Protein AF-A0AB39BSN3-F1 (afdb_monomer)

Sequence (60 aa):
MITFLSAGIVVTLLSISLFGYGWIIGQEFLFGPFIASLIGINFLFITYIQYKQMKEDGSL

pLDDT: mean 90.65, std 9.2, range [53.44, 97.62]

Solvent-accessible surface area (backbone atoms only — not comparable to full-atom values): 3216 Å² total; per-residue (Å²): 110,69,70,58,50,53,49,42,51,53,53,20,53,52,18,44,51,51,24,49,45,25,47,73,76,65,72,35,87,44,62,64,31,45,53,46,26,56,54,28,53,50,52,52,51,52,52,50,52,52,54,50,48,42,58,73,71,63,78,110

Structure (mmCIF, N/CA/C/O backbone):
data_AF-A0AB39BSN3-F1
#
_entry.id   AF-A0AB39BSN3-F1
#
loop_
_atom_site.group_PDB
_atom_site.id
_atom_site.type_symbol
_atom_site.label_atom_id
_atom_site.label_alt_id
_atom_site.label_comp_id
_atom_site.label_asym_id
_atom_site.label_entity_id
_atom_site.label_seq_id
_atom_site.pdbx_PDB_ins_code
_atom_site.Cartn_x
_atom_site.Cartn_y
_atom_site.Cartn_z
_atom_site.occupancy
_atom_site.B_iso_or_equiv
_atom_site.auth_seq_id
_atom_site.auth_comp_id
_atom_site.auth_asym_id
_atom_site.auth_atom_id
_atom_site.pdbx_PDB_model_num
ATOM 1 N N . MET A 1 1 ? 4.965 -7.646 -14.226 1.00 71.38 1 MET A N 1
ATOM 2 C CA . MET A 1 1 ? 5.042 -6.376 -13.465 1.00 71.38 1 MET A CA 1
ATOM 3 C C . MET A 1 1 ? 3.711 -5.637 -13.397 1.00 71.38 1 MET A C 1
ATOM 5 O O . MET A 1 1 ? 3.306 -5.301 -12.295 1.00 71.38 1 MET A O 1
ATOM 9 N N . ILE A 1 2 ? 3.001 -5.438 -14.515 1.00 76.19 2 ILE A N 1
ATOM 10 C CA . ILE A 1 2 ? 1.732 -4.678 -14.546 1.00 76.19 2 ILE A CA 1
ATOM 11 C C . ILE A 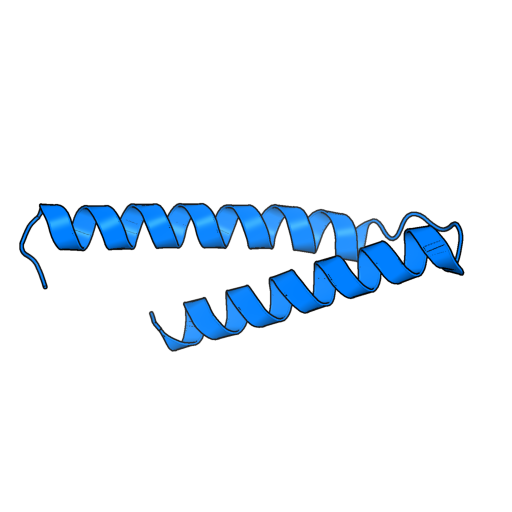1 2 ? 0.685 -5.211 -13.552 1.00 76.19 2 ILE A C 1
ATOM 13 O O . ILE A 1 2 ? 0.118 -4.427 -12.801 1.00 76.19 2 ILE A O 1
ATOM 17 N N . THR A 1 3 ? 0.498 -6.532 -13.461 1.00 81.88 3 THR A N 1
ATOM 18 C CA . THR A 1 3 ? -0.445 -7.153 -12.508 1.00 81.88 3 THR A CA 1
ATOM 19 C C . THR A 1 3 ? -0.082 -6.900 -11.040 1.00 81.88 3 THR A C 1
ATOM 21 O O . THR A 1 3 ? -0.961 -6.728 -10.199 1.00 81.88 3 THR A O 1
ATOM 24 N N . PHE A 1 4 ? 1.214 -6.848 -10.717 1.00 83.06 4 PHE A N 1
ATOM 25 C CA . PHE A 1 4 ? 1.683 -6.540 -9.361 1.00 83.06 4 PHE A CA 1
ATOM 26 C C . PHE A 1 4 ? 1.507 -5.058 -9.034 1.00 83.06 4 PHE A C 1
ATOM 28 O O . PHE A 1 4 ? 1.121 -4.719 -7.920 1.00 83.06 4 PHE A O 1
ATOM 35 N N . LEU A 1 5 ? 1.728 -4.180 -10.015 1.00 87.44 5 LEU A N 1
ATOM 36 C CA . LEU A 1 5 ? 1.479 -2.751 -9.871 1.00 87.44 5 LEU A CA 1
ATOM 37 C C . LEU A 1 5 ? -0.010 -2.470 -9.646 1.00 87.44 5 LEU A C 1
ATOM 39 O O . LEU A 1 5 ? -0.356 -1.752 -8.714 1.00 87.44 5 LEU A O 1
ATOM 43 N N . SER A 1 6 ? -0.899 -3.075 -10.441 1.00 91.00 6 SER A N 1
ATOM 44 C CA . SER A 1 6 ? -2.343 -2.891 -10.275 1.00 91.00 6 SER A CA 1
ATOM 45 C C . SER A 1 6 ? -2.832 -3.424 -8.928 1.00 91.00 6 SER A C 1
ATOM 47 O O . SER A 1 6 ? -3.590 -2.739 -8.246 1.00 91.00 6 SER A O 1
ATOM 49 N N . ALA A 1 7 ? -2.356 -4.599 -8.499 1.00 90.75 7 ALA A N 1
ATOM 50 C CA . ALA A 1 7 ? -2.657 -5.132 -7.171 1.00 90.75 7 ALA A CA 1
ATOM 51 C C . ALA A 1 7 ? -2.147 -4.204 -6.054 1.00 90.75 7 ALA A C 1
ATOM 53 O O . ALA A 1 7 ? -2.889 -3.903 -5.122 1.00 90.75 7 ALA A O 1
ATOM 54 N N . GLY A 1 8 ? -0.920 -3.689 -6.179 1.00 91.81 8 GLY A N 1
ATOM 55 C CA . GLY A 1 8 ? -0.337 -2.739 -5.233 1.00 91.81 8 GLY A CA 1
ATOM 56 C C . GLY A 1 8 ? -1.146 -1.447 -5.116 1.00 91.81 8 GLY A C 1
ATOM 57 O O . GLY A 1 8 ? -1.421 -1.003 -4.003 1.00 91.81 8 GLY A O 1
ATOM 58 N N . ILE A 1 9 ? -1.604 -0.877 -6.236 1.00 95.25 9 ILE A N 1
ATOM 59 C CA . ILE A 1 9 ? -2.473 0.312 -6.244 1.00 95.25 9 ILE A CA 1
ATOM 60 C C . ILE A 1 9 ? -3.786 0.023 -5.510 1.00 95.25 9 ILE A C 1
ATOM 62 O O . ILE A 1 9 ? -4.168 0.783 -4.622 1.00 95.25 9 ILE A O 1
ATOM 66 N N . VAL A 1 10 ? -4.457 -1.083 -5.844 1.00 96.44 10 VAL A N 1
ATOM 67 C CA . VAL A 1 10 ? -5.745 -1.453 -5.235 1.00 96.44 10 VAL A CA 1
ATOM 68 C C . VAL A 1 10 ? -5.603 -1.641 -3.725 1.00 96.44 10 VAL A C 1
ATOM 70 O O . VAL A 1 10 ? -6.371 -1.057 -2.963 1.00 96.44 10 VAL A O 1
ATOM 73 N N . VAL A 1 11 ? -4.595 -2.393 -3.278 1.00 95.75 11 VAL A N 1
ATOM 74 C CA . VAL A 1 11 ? -4.343 -2.629 -1.848 1.00 95.75 11 VAL A CA 1
ATOM 75 C C . VAL A 1 11 ? -4.005 -1.328 -1.120 1.00 95.75 11 VAL A C 1
ATOM 77 O O . VAL A 1 11 ? -4.503 -1.098 -0.018 1.00 95.75 11 VAL A O 1
ATOM 80 N N . THR A 1 12 ? -3.208 -0.452 -1.737 1.00 97.00 12 THR A N 1
ATOM 81 C CA . THR A 1 12 ? -2.847 0.849 -1.155 1.00 97.00 12 THR A CA 1
ATOM 82 C C . THR A 1 12 ? -4.082 1.727 -0.969 1.00 97.00 12 THR A C 1
ATOM 84 O O . THR A 1 12 ? -4.300 2.246 0.123 1.00 97.00 12 THR A O 1
ATOM 87 N N . LEU A 1 13 ? -4.927 1.849 -1.998 1.00 97.56 13 LEU A N 1
ATOM 88 C CA . LEU A 1 13 ? -6.154 2.646 -1.933 1.00 97.56 13 LEU A CA 1
ATOM 89 C C . LEU A 1 13 ? -7.130 2.100 -0.888 1.00 97.56 13 LEU A C 1
ATOM 91 O O . LEU A 1 13 ? -7.618 2.865 -0.062 1.00 97.56 13 LEU A O 1
ATOM 95 N N . LEU A 1 14 ? -7.357 0.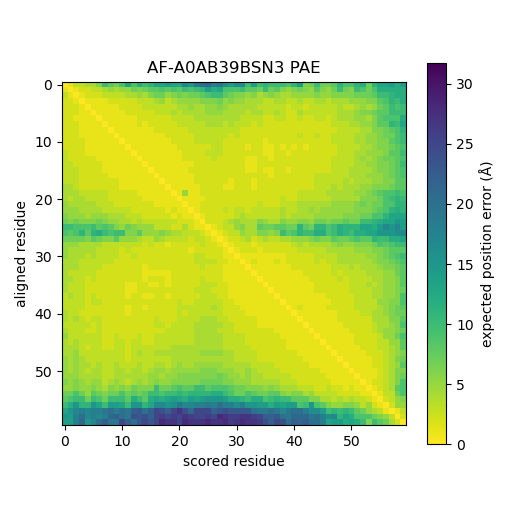783 -0.864 1.00 97.62 14 LEU A N 1
ATOM 96 C CA . LEU A 1 14 ? -8.219 0.147 0.135 1.00 97.62 14 LEU A CA 1
ATOM 97 C C . LEU A 1 14 ? -7.706 0.373 1.559 1.00 97.62 14 LEU A C 1
ATOM 99 O O . LEU A 1 14 ? -8.496 0.671 2.452 1.00 97.62 14 LEU A O 1
ATOM 103 N N . SER A 1 15 ? -6.391 0.280 1.767 1.00 97.25 15 SER A N 1
ATOM 104 C CA . SER A 1 15 ? -5.771 0.510 3.076 1.00 97.25 15 SER A CA 1
ATOM 105 C C . SER A 1 15 ? -5.924 1.962 3.529 1.00 97.25 15 SER A C 1
ATOM 107 O O . SER A 1 15 ? -6.275 2.203 4.681 1.00 97.25 15 SER A O 1
ATOM 109 N N . ILE A 1 16 ? -5.737 2.929 2.623 1.00 97.31 16 ILE A N 1
ATOM 110 C CA . ILE A 1 16 ? -5.965 4.356 2.898 1.00 97.31 16 ILE A CA 1
ATOM 111 C C . ILE A 1 16 ? -7.436 4.608 3.245 1.00 97.31 16 ILE A C 1
ATOM 113 O O . ILE A 1 16 ? -7.721 5.296 4.224 1.00 97.31 16 ILE A O 1
ATOM 117 N N . SER A 1 17 ? -8.375 4.037 2.486 1.00 97.19 17 SER A N 1
ATOM 118 C CA . SER A 1 17 ? -9.810 4.183 2.752 1.00 97.19 17 SER A CA 1
ATOM 119 C C . SER A 1 17 ? -10.214 3.584 4.100 1.00 97.19 17 SER A C 1
ATOM 121 O O . SER A 1 17 ? -10.933 4.231 4.856 1.00 97.19 17 SER A O 1
ATOM 123 N N . LEU A 1 18 ? -9.725 2.385 4.433 1.00 96.50 18 LEU A N 1
ATOM 124 C CA . LEU A 1 18 ? -9.964 1.741 5.729 1.00 96.50 18 LEU A CA 1
ATOM 125 C C . LEU A 1 18 ? -9.370 2.548 6.881 1.00 96.50 18 LEU A C 1
ATOM 127 O O . LEU A 1 18 ? -10.042 2.759 7.887 1.00 96.50 18 LEU A O 1
ATOM 131 N N . PHE A 1 19 ? -8.137 3.031 6.724 1.00 96.62 19 PHE A N 1
ATOM 132 C CA . PHE A 1 19 ? -7.503 3.889 7.716 1.00 96.62 19 PHE A CA 1
ATOM 133 C C . PHE A 1 19 ? -8.308 5.177 7.937 1.00 96.62 19 PHE A C 1
ATOM 135 O O . PHE A 1 19 ? -8.615 5.517 9.077 1.00 96.62 19 PHE A O 1
ATOM 142 N N . GLY A 1 20 ? -8.721 5.849 6.857 1.00 95.38 20 GLY A N 1
ATOM 143 C CA . GLY A 1 20 ? -9.554 7.050 6.920 1.00 95.38 20 GLY A CA 1
ATOM 144 C C . GLY A 1 20 ? -10.919 6.800 7.565 1.00 95.38 20 GLY A C 1
ATOM 145 O O . GLY A 1 20 ? -11.366 7.611 8.372 1.00 95.38 20 GLY A O 1
ATOM 146 N N . TYR A 1 21 ? -11.556 5.661 7.273 1.00 95.88 21 TYR A N 1
ATOM 147 C CA . TYR A 1 21 ? -12.805 5.250 7.918 1.00 95.88 21 TYR A CA 1
ATOM 148 C C . TYR A 1 21 ? -12.628 5.082 9.433 1.00 95.88 21 TYR A C 1
ATOM 150 O O . TYR A 1 21 ? -13.380 5.673 10.209 1.00 95.88 21 TYR A O 1
ATOM 158 N N . GLY A 1 22 ? -11.612 4.325 9.859 1.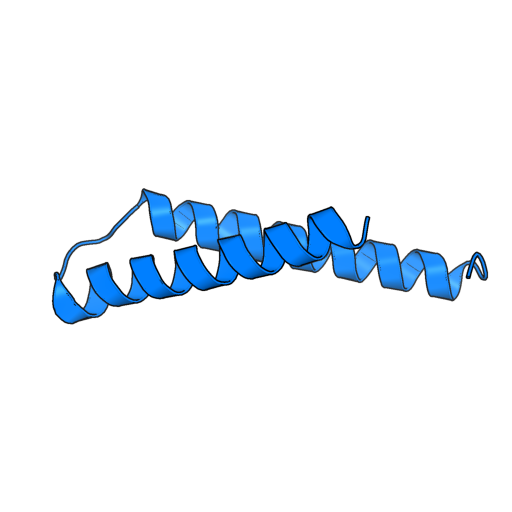00 94.50 22 GLY A N 1
ATOM 159 C CA . GLY A 1 22 ? -11.317 4.120 11.279 1.00 94.50 22 GLY A CA 1
ATOM 160 C C . GLY A 1 22 ? -11.010 5.426 12.007 1.00 94.50 22 GLY A C 1
ATOM 161 O O . GLY A 1 22 ? -11.555 5.679 13.079 1.00 94.50 22 GLY A O 1
ATOM 162 N N . TRP A 1 23 ? -10.221 6.294 11.374 1.00 94.81 23 TRP A N 1
ATOM 163 C CA . TRP A 1 23 ? -9.812 7.572 11.945 1.00 94.81 23 TRP A CA 1
ATOM 164 C C . TRP A 1 23 ? -10.970 8.571 12.080 1.00 94.81 23 TRP A C 1
ATOM 166 O O . TRP A 1 23 ? -11.110 9.207 13.120 1.00 94.81 23 TRP A O 1
ATOM 176 N N . ILE A 1 24 ? -11.806 8.716 11.045 1.00 95.19 24 ILE A N 1
ATOM 177 C CA . ILE A 1 24 ? -12.856 9.748 10.999 1.00 95.19 24 ILE A CA 1
ATOM 178 C C . ILE A 1 24 ? -14.135 9.289 11.703 1.00 95.19 24 ILE A C 1
ATOM 180 O O . ILE A 1 24 ? -14.731 10.062 12.448 1.00 95.19 24 ILE A O 1
ATOM 184 N N . ILE A 1 25 ? -14.582 8.058 11.443 1.00 94.56 25 ILE A N 1
ATOM 185 C CA . ILE A 1 25 ? -1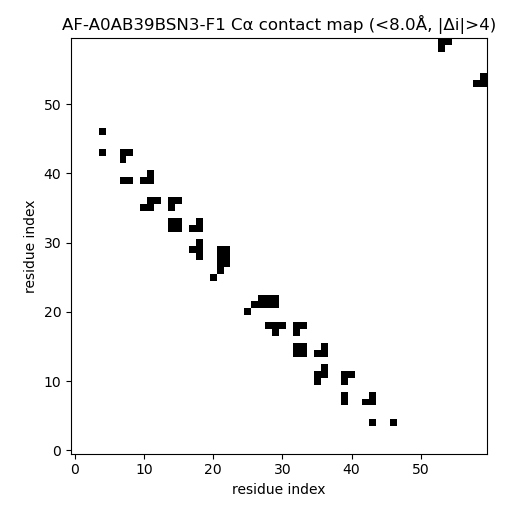5.885 7.563 11.911 1.00 94.56 25 ILE A CA 1
ATOM 186 C C . ILE A 1 25 ? -15.724 6.788 13.215 1.00 94.56 25 ILE A C 1
ATOM 188 O O . ILE A 1 25 ? -16.496 6.992 14.147 1.00 94.56 25 ILE A O 1
ATOM 192 N N . GLY A 1 26 ? -14.722 5.909 13.282 1.00 90.00 26 GLY A N 1
ATOM 193 C CA . GLY A 1 26 ? -14.481 5.069 14.456 1.00 90.00 26 GLY A CA 1
ATOM 194 C C . GLY A 1 26 ? -13.774 5.782 15.609 1.00 90.00 26 GLY A C 1
ATOM 195 O O . GLY A 1 26 ? -13.824 5.284 16.725 1.00 90.00 26 GLY A O 1
ATOM 196 N N . GLN A 1 27 ? -13.114 6.922 15.355 1.00 91.19 27 GLN A N 1
ATOM 197 C CA . GLN A 1 27 ? -12.148 7.550 16.276 1.00 91.19 27 GLN A CA 1
ATOM 198 C C . GLN A 1 27 ? -11.054 6.581 16.767 1.00 91.19 27 GLN A C 1
ATOM 200 O O . GLN A 1 27 ? -10.446 6.783 17.817 1.00 91.19 27 GLN A O 1
ATOM 205 N N . GLU A 1 28 ? -10.774 5.539 15.985 1.00 93.19 28 GLU A N 1
ATOM 206 C CA . GLU A 1 28 ? -9.796 4.508 16.304 1.00 93.19 28 GLU A CA 1
ATOM 207 C C . GLU A 1 28 ? -8.636 4.558 15.314 1.00 93.19 28 GLU A C 1
ATOM 209 O O . GLU A 1 28 ? -8.808 4.590 14.091 1.00 93.19 28 GLU A O 1
ATOM 214 N N . PHE A 1 29 ? -7.415 4.521 15.846 1.00 93.75 29 PHE A N 1
ATOM 215 C CA . PHE A 1 29 ? -6.230 4.408 15.009 1.00 93.75 29 PHE A CA 1
ATOM 216 C C . PHE A 1 29 ? -6.048 2.962 14.550 1.00 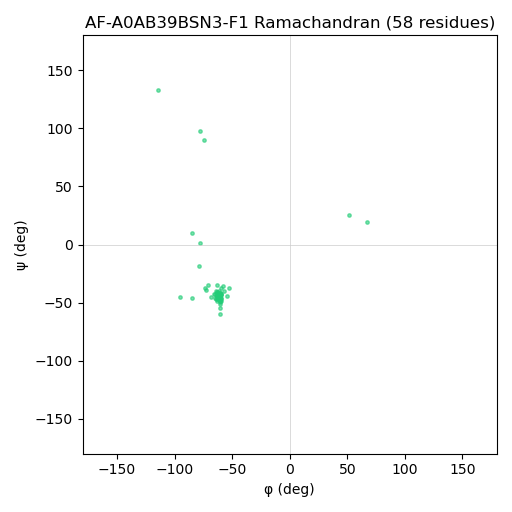93.75 29 PHE A C 1
ATOM 218 O O . PHE A 1 29 ? -5.474 2.126 15.251 1.00 93.75 29 PHE A O 1
ATOM 225 N N . LEU A 1 30 ? -6.509 2.668 13.335 1.00 95.19 30 LEU A N 1
ATOM 226 C CA . LEU A 1 30 ? -6.310 1.360 12.723 1.00 95.19 30 LEU A CA 1
ATOM 227 C C . LEU A 1 30 ? -4.853 1.205 12.257 1.00 95.19 30 LEU A C 1
ATOM 229 O O . LEU A 1 30 ? -4.502 1.509 11.115 1.00 95.19 30 LEU A O 1
ATOM 233 N N . PHE A 1 31 ? -4.005 0.697 13.155 1.00 96.25 31 PHE A N 1
ATOM 234 C CA . PHE A 1 31 ? -2.563 0.537 12.933 1.00 96.25 31 PHE A CA 1
ATOM 235 C C . PHE A 1 31 ? -2.232 -0.329 11.704 1.00 96.25 31 PHE A C 1
ATOM 237 O O . PHE A 1 31 ? -1.330 -0.001 10.940 1.00 96.25 31 PHE A O 1
ATOM 244 N N . GLY A 1 32 ? -2.981 -1.412 11.470 1.00 95.94 32 GLY A N 1
ATOM 245 C CA . GLY A 1 32 ? -2.775 -2.291 10.311 1.00 95.94 32 GLY A CA 1
ATOM 246 C C . GLY A 1 32 ? -2.950 -1.560 8.970 1.00 95.94 32 GLY A C 1
ATOM 247 O O . GLY A 1 32 ? -1.989 -1.473 8.206 1.00 95.94 32 GLY A O 1
ATOM 248 N N . PRO A 1 33 ? -4.137 -0.986 8.694 1.00 96.19 33 PRO A N 1
ATOM 249 C CA . PRO A 1 33 ? -4.381 -0.143 7.522 1.00 96.19 33 PRO A CA 1
ATOM 250 C C . PRO A 1 33 ? -3.386 1.014 7.370 1.00 96.19 33 PRO A 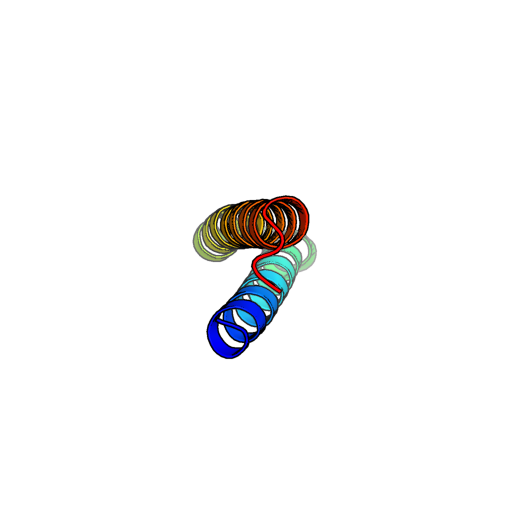C 1
ATOM 252 O O . PRO A 1 33 ? -2.949 1.298 6.255 1.00 96.19 33 PRO A O 1
ATOM 255 N N . PHE A 1 34 ? -2.965 1.637 8.475 1.00 96.56 34 PHE A N 1
ATOM 256 C CA . PHE A 1 34 ? -1.931 2.672 8.458 1.00 96.56 34 PHE A CA 1
ATOM 257 C C . PHE A 1 34 ? -0.595 2.148 7.914 1.00 96.56 34 PHE A C 1
ATOM 259 O O . PHE A 1 34 ? -0.075 2.679 6.933 1.00 96.56 34 PHE A O 1
ATOM 266 N N . ILE A 1 35 ? -0.054 1.072 8.488 1.00 97.38 35 ILE A N 1
ATOM 267 C CA . ILE A 1 35 ? 1.212 0.487 8.028 1.00 97.38 35 ILE A CA 1
ATOM 268 C C . ILE A 1 35 ? 1.093 -0.019 6.585 1.00 97.38 35 ILE A C 1
ATOM 270 O O . ILE A 1 35 ? 1.984 0.232 5.774 1.00 97.38 35 ILE A O 1
ATOM 274 N N . ALA A 1 36 ? -0.022 -0.662 6.234 1.00 96.19 36 ALA A N 1
ATOM 275 C CA . ALA A 1 36 ? -0.285 -1.114 4.871 1.00 96.19 36 ALA A CA 1
ATOM 276 C C . ALA A 1 36 ? -0.306 0.053 3.869 1.00 96.19 36 ALA A C 1
ATOM 278 O O . ALA A 1 36 ? 0.236 -0.077 2.771 1.00 96.19 36 ALA A O 1
ATOM 279 N N . SER A 1 37 ? -0.846 1.215 4.255 1.00 96.62 37 SER A N 1
ATOM 280 C CA . SER A 1 37 ? -0.810 2.423 3.425 1.00 96.62 37 SER A CA 1
ATOM 281 C C . SER A 1 37 ? 0.615 2.943 3.206 1.00 96.62 37 SER A C 1
ATOM 283 O O . SER A 1 37 ? 0.975 3.258 2.073 1.00 96.62 37 SER A O 1
ATOM 285 N N . LEU A 1 38 ? 1.459 2.960 4.245 1.00 96.94 38 LEU A N 1
ATOM 286 C CA . LEU A 1 38 ? 2.852 3.410 4.140 1.00 96.94 38 LEU A CA 1
ATOM 287 C C . LEU A 1 38 ? 3.681 2.487 3.242 1.00 96.94 38 LEU A C 1
ATOM 289 O O . LEU A 1 38 ? 4.408 2.961 2.367 1.00 96.94 38 LEU A O 1
ATOM 293 N N . ILE A 1 39 ? 3.544 1.172 3.431 1.00 96.69 39 ILE A N 1
ATOM 294 C CA . ILE A 1 39 ? 4.214 0.161 2.605 1.00 96.69 39 ILE A CA 1
ATOM 295 C C . ILE A 1 39 ? 3.735 0.268 1.155 1.00 96.69 39 ILE A C 1
ATOM 297 O O . ILE A 1 39 ? 4.552 0.271 0.236 1.00 96.69 39 ILE A O 1
ATOM 301 N N . GLY A 1 40 ? 2.424 0.398 0.948 1.00 95.62 40 GLY A N 1
ATOM 302 C CA . GLY A 1 40 ? 1.821 0.540 -0.372 1.00 95.62 40 GLY A CA 1
ATOM 303 C C . GLY A 1 40 ? 2.332 1.770 -1.122 1.00 95.62 40 GLY A C 1
ATOM 304 O O . GLY A 1 40 ? 2.802 1.658 -2.253 1.00 95.62 40 GLY A O 1
ATOM 305 N N . ILE A 1 41 ? 2.348 2.933 -0.467 1.00 96.06 41 ILE A N 1
ATOM 306 C CA . ILE A 1 41 ? 2.901 4.170 -1.034 1.00 96.06 41 ILE A CA 1
ATOM 307 C C . ILE A 1 41 ? 4.382 3.989 -1.390 1.00 96.06 41 ILE A C 1
ATOM 309 O O . ILE A 1 41 ? 4.796 4.351 -2.492 1.00 96.06 41 ILE A O 1
ATOM 313 N N . ASN A 1 42 ? 5.182 3.394 -0.501 1.00 95.88 42 ASN A N 1
ATOM 314 C CA . ASN A 1 42 ? 6.599 3.143 -0.765 1.00 95.88 42 ASN A CA 1
ATOM 315 C C . ASN A 1 42 ? 6.810 2.218 -1.979 1.00 95.88 42 ASN A C 1
ATOM 317 O O . ASN A 1 42 ? 7.623 2.520 -2.854 1.00 95.88 42 ASN A O 1
ATOM 321 N N . PHE A 1 43 ? 6.020 1.148 -2.087 1.00 94.12 43 PHE A N 1
ATOM 322 C CA . PHE A 1 43 ? 6.034 0.244 -3.235 1.00 94.12 43 PHE A CA 1
ATOM 323 C C . PHE A 1 43 ? 5.709 0.965 -4.553 1.00 94.12 43 PHE A C 1
ATOM 325 O O . PHE A 1 43 ? 6.380 0.736 -5.565 1.00 94.12 43 PHE A O 1
ATOM 332 N N . LEU A 1 44 ? 4.720 1.867 -4.553 1.00 93.12 44 LEU A N 1
ATOM 333 C CA . LEU A 1 44 ? 4.382 2.671 -5.732 1.00 93.12 44 LEU A CA 1
ATOM 334 C C . LEU A 1 44 ? 5.539 3.588 -6.143 1.00 93.12 44 LEU A C 1
ATOM 336 O O . LEU A 1 44 ? 5.843 3.676 -7.332 1.00 93.12 44 LEU A O 1
ATOM 340 N N . PHE A 1 45 ? 6.231 4.207 -5.182 1.00 94.50 45 PHE A N 1
ATOM 341 C CA . PHE A 1 45 ? 7.417 5.022 -5.459 1.00 94.50 45 PHE A CA 1
ATOM 342 C C . PHE A 1 45 ? 8.556 4.210 -6.076 1.00 94.50 45 PHE A C 1
ATOM 344 O O . PHE A 1 45 ? 9.119 4.627 -7.087 1.00 94.50 45 PHE A O 1
ATOM 351 N N . ILE A 1 46 ? 8.880 3.043 -5.515 1.00 93.00 46 ILE A N 1
ATOM 352 C CA . ILE A 1 46 ? 9.931 2.169 -6.057 1.00 93.00 46 ILE A CA 1
ATOM 353 C C . ILE A 1 46 ? 9.578 1.736 -7.480 1.00 93.00 46 ILE A C 1
ATOM 355 O O . ILE A 1 46 ? 10.421 1.799 -8.374 1.00 93.00 46 ILE A O 1
ATOM 359 N N . THR A 1 47 ? 8.323 1.343 -7.706 1.00 90.50 47 THR A N 1
ATOM 360 C CA . THR A 1 47 ? 7.862 0.914 -9.030 1.00 90.50 47 THR A CA 1
ATOM 361 C C . THR A 1 47 ? 7.929 2.059 -10.041 1.00 90.50 47 THR A C 1
ATOM 363 O O . THR A 1 47 ? 8.360 1.855 -11.173 1.00 90.50 47 THR A O 1
ATOM 366 N N . TYR A 1 48 ? 7.565 3.277 -9.633 1.00 89.75 48 TYR A N 1
ATOM 367 C CA . TYR A 1 48 ? 7.692 4.469 -10.468 1.00 89.75 48 TYR A CA 1
ATOM 368 C C . TYR A 1 48 ? 9.153 4.776 -10.825 1.00 89.75 48 TYR A C 1
ATOM 370 O O . TYR A 1 48 ? 9.454 5.055 -11.986 1.00 89.75 48 TYR A O 1
ATOM 378 N N . ILE A 1 49 ? 10.068 4.689 -9.855 1.00 92.44 49 ILE A N 1
ATOM 379 C CA . ILE A 1 49 ? 11.503 4.906 -10.082 1.00 92.44 49 ILE A CA 1
ATOM 380 C C . ILE A 1 49 ? 12.060 3.855 -11.047 1.00 92.44 49 ILE A C 1
ATOM 382 O O . ILE A 1 49 ? 12.728 4.229 -12.007 1.00 92.44 49 ILE A O 1
ATOM 386 N N . GLN A 1 50 ? 11.742 2.571 -10.853 1.00 89.19 50 GLN A N 1
ATOM 387 C CA . GLN A 1 50 ? 12.166 1.509 -11.774 1.00 89.19 50 GLN A CA 1
ATOM 388 C C . GLN A 1 50 ? 11.625 1.729 -13.186 1.00 89.19 50 GLN A C 1
ATOM 390 O O . GLN A 1 50 ? 12.370 1.610 -14.152 1.00 89.19 50 GLN A O 1
ATOM 395 N N . TYR A 1 51 ? 10.348 2.097 -13.319 1.00 86.88 51 TYR A N 1
ATOM 396 C CA . TYR A 1 51 ? 9.762 2.397 -14.623 1.00 86.88 51 TYR A CA 1
ATOM 397 C C . TYR A 1 51 ? 10.475 3.567 -15.313 1.00 86.88 51 TYR A C 1
ATOM 399 O O . TYR A 1 51 ? 10.751 3.516 -16.512 1.00 86.88 51 TYR A O 1
ATOM 407 N N . LYS A 1 52 ? 10.812 4.617 -14.554 1.00 88.62 52 LYS A N 1
ATOM 408 C CA . LYS A 1 52 ? 11.575 5.755 -15.070 1.00 88.62 52 LYS A CA 1
ATOM 409 C C . LYS A 1 52 ? 12.977 5.335 -15.529 1.00 88.62 52 LYS A C 1
ATOM 411 O O . LYS A 1 52 ? 13.370 5.723 -16.622 1.00 88.62 52 LYS A O 1
ATOM 416 N N . GLN A 1 53 ? 13.681 4.517 -14.745 1.00 89.44 53 GLN A N 1
ATOM 417 C CA . GLN A 1 53 ? 15.006 3.988 -15.098 1.00 89.44 53 GLN A CA 1
ATOM 418 C C . GLN A 1 53 ? 14.958 3.143 -16.376 1.00 89.44 53 GLN A C 1
ATOM 420 O O . GLN A 1 53 ? 15.719 3.393 -17.300 1.00 89.44 53 GLN A O 1
ATOM 425 N N . MET A 1 54 ? 13.991 2.226 -16.494 1.00 85.31 54 MET A N 1
ATOM 426 C CA . MET A 1 54 ? 13.814 1.400 -17.699 1.00 85.31 54 MET A CA 1
ATOM 427 C C . MET A 1 54 ? 13.595 2.236 -18.965 1.00 85.31 54 MET A C 1
ATOM 429 O O . MET A 1 54 ? 14.056 1.855 -20.044 1.00 85.31 54 MET A O 1
ATOM 433 N N . LYS A 1 55 ? 12.895 3.370 -18.829 1.00 84.12 55 LYS A N 1
ATOM 434 C CA . LYS A 1 55 ? 12.656 4.325 -19.913 1.00 84.12 55 LYS A CA 1
ATOM 435 C C . LYS A 1 55 ? 13.912 5.131 -20.272 1.00 84.12 55 LYS A C 1
ATOM 437 O O . LYS A 1 55 ? 14.124 5.403 -21.448 1.00 84.12 55 LYS A O 1
ATOM 442 N N . GLU A 1 56 ? 14.710 5.538 -19.285 1.00 83.62 56 GLU A N 1
ATOM 443 C CA . GLU A 1 56 ? 15.967 6.277 -19.499 1.00 83.62 56 GLU A CA 1
ATOM 444 C C . GLU A 1 56 ? 17.065 5.385 -20.104 1.00 83.62 56 GLU A C 1
ATOM 446 O O . GLU A 1 56 ? 17.794 5.842 -20.981 1.00 83.62 56 GLU A O 1
ATOM 451 N N . ASP A 1 57 ? 17.110 4.103 -19.733 1.00 80.19 57 ASP A N 1
ATOM 452 C CA . ASP A 1 57 ? 18.070 3.117 -20.250 1.00 80.19 57 ASP A CA 1
ATOM 453 C C . ASP A 1 57 ? 17.716 2.584 -21.657 1.00 80.19 57 ASP A C 1
ATOM 455 O O . ASP A 1 57 ? 18.414 1.725 -22.195 1.00 80.19 57 ASP A O 1
ATOM 459 N N . GLY A 1 58 ? 16.631 3.070 -22.277 1.00 61.97 58 GLY A N 1
ATOM 460 C C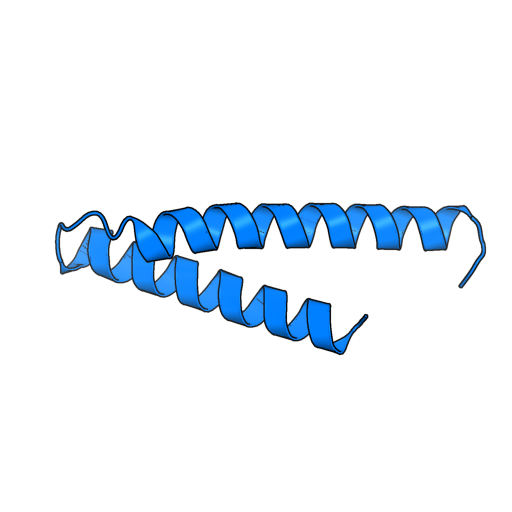A . GLY A 1 58 ? 16.222 2.677 -23.633 1.00 61.97 58 GLY A CA 1
ATOM 461 C C . GLY A 1 58 ? 15.772 1.215 -23.765 1.00 61.97 58 GLY A C 1
ATOM 462 O O . GLY A 1 58 ? 15.763 0.672 -24.866 1.00 61.97 58 GLY A O 1
ATOM 463 N N . SER A 1 59 ? 15.413 0.568 -22.652 1.00 60.88 59 SER A N 1
ATOM 464 C CA . SER A 1 59 ? 15.002 -0.847 -22.602 1.00 60.88 59 SER A CA 1
ATOM 465 C C . SER A 1 59 ? 13.514 -1.091 -22.914 1.00 60.88 59 SER A C 1
ATOM 467 O O . SER A 1 59 ? 13.021 -2.206 -22.726 1.00 60.88 59 SER A O 1
A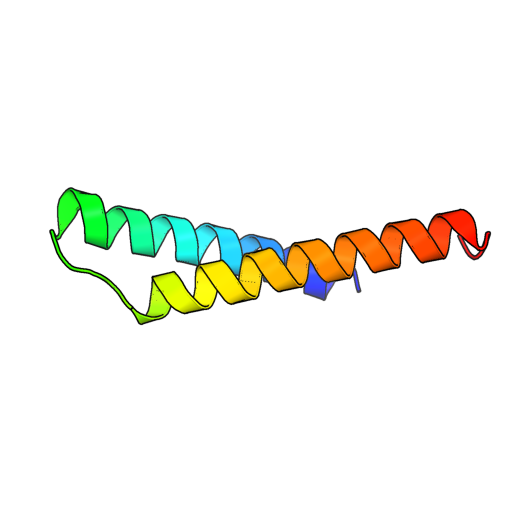TOM 469 N N . LEU A 1 60 ? 12.805 -0.056 -23.382 1.00 53.44 60 LEU A N 1
ATOM 470 C CA . LEU A 1 60 ? 11.378 -0.043 -23.726 1.00 53.44 60 LEU A CA 1
ATOM 471 C C . LEU A 1 60 ? 11.153 0.415 -25.168 1.00 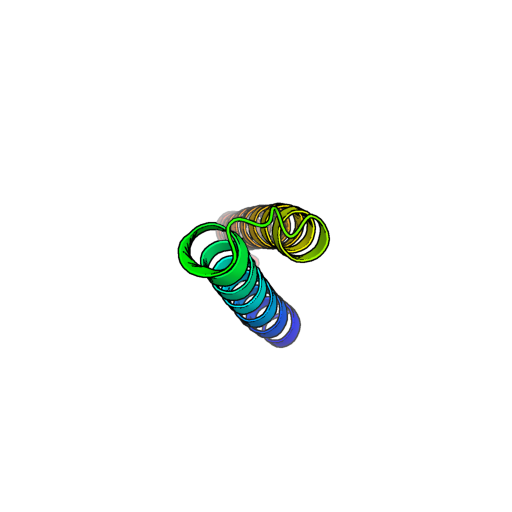53.44 60 LEU A C 1
ATOM 473 O O . LEU A 1 60 ? 11.759 1.440 -25.554 1.00 53.44 60 LEU A O 1
#

Foldseek 3Di:
DVVVLVVLVVQLVVLVVVQCCCVPPVVHRPVVSVVSNVVSVVVNVVVVVVVVVCVVVVVD

Radius of gyration: 14.68 Å; Cα contacts (8 Å, |Δi|>4): 39; chains: 1; bounding box: 34×17×40 Å

Secondary structure (DSSP, 8-state):
-HHHHHHHHHHHHHHHHHHHHIIIII----HHHHHHHHHHHHHHHHHHHHHHHHHHTT--

Organism: NCBI:txid3237103

Mean predicted aligned error: 4.51 Å